Protein AF-A0A264W0Q9-F1 (afdb_monomer)

Solvent-accessible surface area (backbone atoms only — not comparable to full-atom values): 4797 Å² total; per-residue (Å²): 132,52,71,47,73,51,66,54,96,48,50,85,50,48,65,60,51,64,68,64,36,78,77,50,40,83,42,93,71,82,88,61,67,59,33,25,36,33,53,63,49,72,72,81,34,74,90,50,58,67,68,60,35,44,73,72,69,50,37,74,32,47,36,38,37,37,55,36,74,68,60,70,63,61,57,48,64,49,72,106

Mean predicted aligned error: 7.18 Å

pLDDT: mean 78.07, std 11.5, range [48.22, 89.62]

Secondary structure (DSSP, 8-state):
--EEEEE-S-GGGHHHHHHH-SSSEE-S--SSSS-EEE-HHHHS-TTS-HHHHHHTT--TTEEEEE--SS-HHHHHHHT-

InterPro domains:
  IPR000277 Cys/Met metabolism, pyridoxal phosphate-dependent enzyme [PF01053] (1-79)
  IPR000277 Cys/Met metabolism, pyridoxal phosphate-dependent enzyme [PTHR11808] (1-79)
  IPR015422 Pyridoxal phosphate-dependent transferase, small domain [G3DSA:3.90.1150.10] (1-80)
  IPR015424 Pyridoxal phosphate-dependent transferase [SSF53383] (2-79)

Sequence (80 aa):
GGMLSFRLQKEEWVNPFLKALKTICFAESLGGVESFITYPATQTHMDIPEEIRIANGVCNRLLRFSVGIEHAEDLKEDLR

Organism: NCBI:txid2020506

Foldseek 3Di:
DQKDKDFDPDLVVPVVLQVLADQEDDDPDADDLGKYKYQCLPPPDPVPPQVVCVVVVSHSGMMMIRDHNDDPVSVVVRND

Nearest PDB structures (foldseek):
  7md9-assembly1_H  TM=9.164E-01  e=2.558E-08  Staphylococcus aureus
  7mcb-assembly1_H  TM=9.155E-01  e=3.876E-08  Staphylococcus aureus
  7md1-assembly1_H  TM=9.171E-01  e=5.481E-08  Staphylococcus aureus
  6kgz-assembly1_A  TM=9.272E-01  e=7.230E-08  Staphylococcus aureus subsp. aureus Mu50
  3aem-assembly1_B  TM=8.808E-01  e=1.258E-07  Entamoeba histolytica

Structure (mmCIF, N/CA/C/O backbone):
data_AF-A0A264W0Q9-F1
#
_entry.id   AF-A0A264W0Q9-F1
#
loop_
_atom_site.group_PDB
_atom_site.id
_atom_site.type_symbol
_atom_site.label_atom_id
_atom_site.label_alt_id
_atom_site.label_comp_id
_atom_site.label_asym_id
_atom_site.label_entity_id
_atom_site.label_seq_id
_atom_site.pdbx_PDB_ins_code
_atom_site.Cartn_x
_atom_site.Cartn_y
_atom_site.Cartn_z
_atom_site.occupancy
_atom_site.B_iso_or_equiv
_atom_site.auth_seq_id
_atom_site.auth_comp_id
_atom_site.auth_asym_id
_atom_site.auth_atom_id
_atom_site.pdbx_PDB_model_num
ATOM 1 N N . GLY A 1 1 ? 4.966 -11.415 10.493 1.00 62.34 1 GLY A N 1
ATOM 2 C CA . GLY A 1 1 ? 5.243 -10.198 9.708 1.00 62.34 1 GLY A CA 1
ATOM 3 C C . GLY A 1 1 ? 3.973 -9.796 8.993 1.00 62.34 1 GLY A C 1
ATOM 4 O O . GLY A 1 1 ? 3.293 -10.690 8.513 1.00 62.34 1 GLY A O 1
ATOM 5 N N . GLY A 1 2 ? 3.643 -8.505 8.960 1.00 76.88 2 GLY A N 1
ATOM 6 C CA . GLY A 1 2 ? 2.417 -7.970 8.344 1.00 76.88 2 GLY A CA 1
ATOM 7 C C . GLY A 1 2 ? 2.554 -7.621 6.859 1.00 76.88 2 GLY A C 1
ATOM 8 O O . GLY A 1 2 ? 1.757 -6.861 6.336 1.00 76.88 2 GLY A O 1
ATOM 9 N N . MET A 1 3 ? 3.581 -8.128 6.176 1.00 83.44 3 MET A N 1
ATOM 10 C CA . MET A 1 3 ? 3.873 -7.772 4.786 1.00 83.44 3 MET A CA 1
ATOM 11 C C . MET A 1 3 ? 3.218 -8.758 3.824 1.00 83.44 3 MET A C 1
ATOM 13 O O . MET A 1 3 ? 3.560 -9.941 3.816 1.00 83.44 3 MET A O 1
ATOM 17 N N . LEU A 1 4 ? 2.326 -8.255 2.976 1.00 87.06 4 LEU A N 1
ATOM 18 C CA . LEU A 1 4 ? 1.681 -8.997 1.900 1.00 87.06 4 LEU A CA 1
ATOM 19 C C . LEU A 1 4 ? 1.949 -8.316 0.558 1.00 87.06 4 LEU A C 1
ATOM 21 O O . LEU A 1 4 ? 2.211 -7.120 0.462 1.00 87.06 4 LEU A O 1
ATOM 25 N N . SER A 1 5 ? 1.919 -9.089 -0.517 1.00 86.69 5 SER A N 1
ATOM 26 C CA . SER A 1 5 ? 1.990 -8.556 -1.875 1.00 86.69 5 SER A CA 1
ATOM 27 C C . SER A 1 5 ? 0.905 -9.205 -2.705 1.00 86.69 5 SER A C 1
ATOM 29 O O . SER A 1 5 ? 0.742 -10.423 -2.664 1.00 86.69 5 SER A O 1
ATOM 31 N N . PHE A 1 6 ? 0.173 -8.400 -3.462 1.00 87.88 6 PHE A N 1
ATOM 32 C CA . PHE A 1 6 ? -0.888 -8.882 -4.332 1.00 87.88 6 PHE A CA 1
ATOM 33 C C . PHE A 1 6 ? -0.845 -8.161 -5.669 1.00 87.88 6 PHE A C 1
ATOM 35 O O . PHE A 1 6 ? -0.161 -7.151 -5.845 1.00 87.88 6 PHE A O 1
ATOM 42 N N . ARG A 1 7 ? -1.544 -8.732 -6.648 1.00 88.56 7 ARG A N 1
ATOM 43 C CA . ARG A 1 7 ? -1.634 -8.168 -7.989 1.00 88.56 7 ARG A CA 1
ATOM 44 C C . ARG A 1 7 ? -3.080 -7.863 -8.316 1.00 88.56 7 ARG A C 1
ATOM 46 O O . ARG A 1 7 ? -3.933 -8.733 -8.155 1.00 88.56 7 ARG A O 1
ATOM 53 N N . LEU A 1 8 ? -3.341 -6.659 -8.814 1.00 87.38 8 LEU A N 1
ATOM 54 C CA . LEU A 1 8 ? -4.635 -6.359 -9.421 1.00 87.38 8 LEU A CA 1
ATOM 55 C C . LEU A 1 8 ? -4.758 -7.073 -10.768 1.00 87.38 8 LEU A C 1
ATOM 57 O O . LEU A 1 8 ? -3.761 -7.367 -11.433 1.00 87.38 8 LEU A O 1
ATOM 61 N N . GLN A 1 9 ? -5.990 -7.351 -11.191 1.00 87.00 9 GLN A N 1
ATOM 62 C CA . GLN A 1 9 ? -6.224 -7.990 -12.487 1.00 87.00 9 GLN A CA 1
ATOM 63 C C . GLN A 1 9 ? -5.811 -7.071 -13.642 1.00 87.00 9 GLN A C 1
ATOM 65 O O . GLN A 1 9 ? -5.189 -7.528 -14.606 1.00 87.00 9 GLN A O 1
ATOM 70 N N . LYS A 1 10 ? -6.088 -5.770 -13.507 1.00 85.69 10 LYS A N 1
ATOM 71 C CA . LYS A 1 10 ? -5.800 -4.750 -14.514 1.00 85.69 10 LYS A CA 1
ATOM 72 C C . LYS A 1 10 ? -4.962 -3.612 -13.939 1.00 85.69 10 LYS A C 1
ATOM 74 O O . LYS A 1 10 ? -5.169 -3.199 -12.804 1.00 85.69 10 LYS A O 1
ATOM 79 N N . GLU A 1 11 ? -4.034 -3.101 -14.742 1.00 83.25 11 GLU A N 1
ATOM 80 C CA . GLU A 1 11 ? -3.170 -1.966 -14.383 1.00 83.25 11 GLU A CA 1
ATOM 81 C C . GLU A 1 11 ? -3.961 -0.664 -14.217 1.00 83.25 11 GLU A C 1
ATOM 83 O O . GLU A 1 11 ? -3.743 0.076 -13.262 1.00 83.25 11 GLU A O 1
ATOM 88 N N . GLU A 1 12 ? -4.953 -0.432 -15.081 1.00 84.50 12 GLU A N 1
ATOM 89 C CA . GLU A 1 12 ? -5.848 0.733 -15.015 1.00 84.50 12 GLU A CA 1
ATOM 90 C C . GLU A 1 12 ? -6.574 0.872 -13.667 1.00 84.50 12 GLU A C 1
ATOM 92 O O . GLU A 1 12 ? -6.995 1.968 -13.305 1.00 84.50 12 GLU A O 1
ATOM 97 N N . TRP A 1 13 ? -6.698 -0.217 -12.901 1.00 88.88 13 TRP A N 1
ATOM 98 C CA . TRP A 1 13 ? 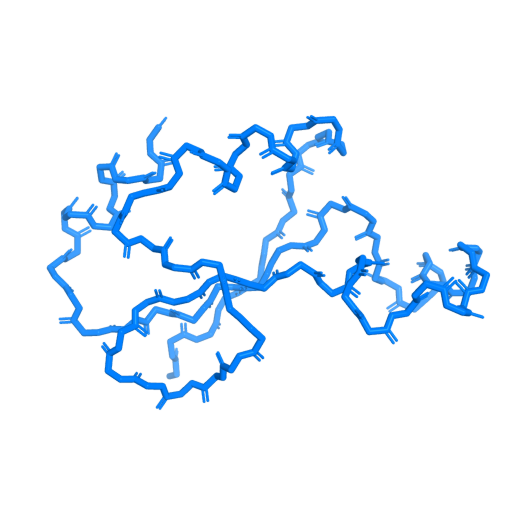-7.341 -0.210 -11.589 1.00 88.88 13 TRP A CA 1
ATOM 99 C C . TRP A 1 13 ? -6.422 0.248 -10.463 1.00 88.88 13 TRP A C 1
ATOM 101 O O . TRP A 1 13 ? -6.924 0.608 -9.407 1.00 88.88 13 TRP A O 1
ATOM 111 N N . VAL A 1 14 ? -5.102 0.287 -10.664 1.00 86.12 14 VAL A N 1
ATOM 112 C CA . VAL A 1 14 ? -4.153 0.629 -9.594 1.00 86.12 14 VAL A CA 1
ATOM 113 C C . VAL A 1 14 ? -4.366 2.054 -9.096 1.00 86.12 14 VAL A C 1
ATOM 115 O O . VAL A 1 14 ? -4.546 2.269 -7.903 1.00 86.12 14 VAL A O 1
ATOM 118 N N . ASN A 1 15 ? -4.396 3.032 -10.000 1.00 84.44 15 ASN A N 1
ATOM 119 C CA . ASN A 1 15 ? -4.575 4.436 -9.633 1.00 84.44 15 ASN A CA 1
ATOM 120 C C . ASN A 1 15 ? -5.923 4.717 -8.926 1.00 84.44 15 ASN A C 1
ATOM 122 O O . ASN A 1 15 ? -5.904 5.332 -7.861 1.00 84.44 15 ASN A O 1
ATOM 126 N N . PRO A 1 16 ? -7.092 4.281 -9.446 1.00 88.88 16 PRO A N 1
ATOM 127 C CA . PRO A 1 16 ? -8.355 4.479 -8.739 1.00 88.88 16 PRO A CA 1
ATOM 128 C C . PRO A 1 16 ? -8.435 3.680 -7.433 1.00 88.88 16 PRO A C 1
ATOM 130 O O . PRO A 1 16 ? -8.994 4.198 -6.474 1.00 88.88 16 PRO A O 1
ATOM 133 N N . PHE A 1 17 ? -7.841 2.482 -7.359 1.00 88.12 17 PHE A N 1
ATOM 134 C CA . PHE A 1 17 ? -7.767 1.702 -6.120 1.00 88.12 17 PHE A CA 1
ATOM 135 C C . PHE A 1 17 ? -6.996 2.455 -5.034 1.00 88.12 17 PHE A C 1
ATOM 137 O O . PHE A 1 17 ? -7.532 2.686 -3.959 1.00 88.12 17 PHE A O 1
ATOM 144 N N . LEU A 1 18 ? -5.783 2.930 -5.338 1.00 86.00 18 LEU A N 1
ATOM 145 C CA . LEU A 1 18 ? -4.965 3.689 -4.387 1.00 86.00 18 LEU A CA 1
ATOM 146 C C . LEU A 1 18 ? -5.641 4.987 -3.927 1.00 86.00 18 LEU A C 1
ATOM 148 O O . LEU A 1 18 ? -5.467 5.392 -2.785 1.00 86.00 18 LEU A O 1
ATOM 152 N N . LYS A 1 19 ? -6.418 5.634 -4.803 1.00 85.69 19 LYS A N 1
ATOM 153 C CA . LYS A 1 19 ? -7.191 6.841 -4.470 1.00 85.69 19 LYS A CA 1
ATOM 154 C C . LYS A 1 19 ? -8.451 6.568 -3.647 1.00 85.69 19 LYS A C 1
ATOM 156 O O . LYS A 1 19 ? -8.983 7.507 -3.063 1.00 85.69 19 LYS A O 1
ATOM 161 N N . ALA A 1 20 ? -8.966 5.340 -3.666 1.00 89.25 20 ALA A N 1
ATOM 162 C CA . ALA A 1 20 ? -10.157 4.961 -2.915 1.00 89.25 20 ALA A CA 1
ATOM 163 C C . ALA A 1 20 ? -9.848 4.667 -1.439 1.00 89.25 20 ALA A C 1
ATOM 165 O O . ALA A 1 20 ? -10.743 4.813 -0.609 1.00 89.25 20 ALA A O 1
ATOM 166 N N . LEU A 1 21 ? -8.596 4.306 -1.133 1.00 88.12 21 LEU A N 1
ATOM 167 C CA . LEU A 1 21 ? -8.120 4.044 0.223 1.00 88.12 21 LEU A CA 1
ATOM 168 C C . LEU A 1 21 ? -8.186 5.311 1.083 1.00 88.12 21 LEU A C 1
ATOM 170 O O . LEU A 1 21 ? -7.795 6.400 0.651 1.00 88.12 21 LEU A O 1
ATOM 174 N N . LYS A 1 22 ? -8.675 5.158 2.311 1.00 83.75 22 LYS A N 1
ATOM 175 C CA . LYS A 1 22 ? -8.804 6.235 3.301 1.00 83.75 22 LYS A CA 1
ATOM 176 C C . LYS A 1 22 ? -8.008 5.946 4.559 1.00 83.75 22 LYS A C 1
ATOM 178 O O . LYS A 1 22 ? -7.384 6.854 5.101 1.00 83.75 22 LYS A O 1
ATOM 183 N N . THR A 1 23 ? -8.060 4.704 5.021 1.00 83.62 23 THR A N 1
ATOM 184 C CA . THR A 1 23 ? -7.364 4.241 6.223 1.00 83.62 23 THR A CA 1
ATOM 185 C C . THR A 1 23 ? -5.945 3.813 5.867 1.00 83.62 23 THR A C 1
ATOM 187 O O . THR A 1 23 ? -4.994 4.166 6.559 1.00 83.62 23 THR A O 1
ATOM 190 N N . ILE A 1 24 ? -5.785 3.100 4.750 1.00 86.81 24 ILE A N 1
ATOM 191 C CA . ILE A 1 24 ? -4.486 2.632 4.270 1.00 86.81 24 ILE A CA 1
ATOM 192 C C . ILE A 1 24 ? -3.776 3.769 3.538 1.00 86.81 24 ILE A C 1
ATOM 194 O O . ILE A 1 24 ? -4.205 4.227 2.478 1.00 86.81 24 ILE A O 1
ATOM 198 N N . CYS A 1 25 ? -2.637 4.197 4.073 1.00 83.19 25 CYS A N 1
ATOM 199 C CA . CYS A 1 25 ? -1.872 5.288 3.486 1.00 83.19 25 CYS A CA 1
ATOM 200 C C . CYS A 1 25 ? -0.981 4.805 2.332 1.00 83.19 25 CYS A C 1
ATOM 202 O O . CYS A 1 25 ? -0.267 3.805 2.431 1.00 83.19 25 CYS A O 1
ATOM 204 N N . PHE A 1 26 ? -0.963 5.552 1.228 1.00 82.31 26 PHE A N 1
ATOM 205 C CA . PHE A 1 26 ? 0.017 5.347 0.164 1.00 82.31 26 PHE A CA 1
ATOM 206 C C . PHE A 1 26 ? 1.336 6.038 0.534 1.00 82.31 26 PHE A C 1
ATOM 208 O O . PHE A 1 26 ? 1.436 7.263 0.469 1.00 82.31 26 PHE A O 1
ATOM 215 N N . ALA A 1 27 ? 2.346 5.265 0.937 1.00 77.00 27 ALA A N 1
ATOM 216 C CA . ALA A 1 27 ? 3.645 5.785 1.369 1.00 77.00 27 ALA A CA 1
ATOM 217 C C . ALA A 1 27 ? 4.771 4.796 1.046 1.00 77.00 27 ALA A C 1
ATOM 219 O O . ALA A 1 27 ? 4.556 3.593 1.095 1.00 77.00 27 ALA A O 1
ATOM 220 N N . GLU A 1 28 ? 5.979 5.294 0.761 1.00 65.56 28 GLU A N 1
ATOM 221 C CA . GLU A 1 28 ? 7.163 4.464 0.453 1.00 65.56 28 GLU A CA 1
ATOM 222 C C . GLU A 1 28 ? 7.757 3.739 1.674 1.00 65.56 28 GLU A C 1
ATOM 224 O O . GLU A 1 28 ? 8.555 2.813 1.520 1.00 65.56 28 GLU A O 1
ATOM 229 N N . SER A 1 29 ? 7.392 4.162 2.888 1.00 65.44 29 SER A N 1
ATOM 230 C CA . SER A 1 29 ? 7.978 3.675 4.139 1.00 65.44 29 SER A CA 1
ATOM 231 C C . SER A 1 29 ? 7.311 2.386 4.631 1.00 65.44 29 SER A C 1
ATOM 233 O O . SER A 1 29 ? 6.107 2.192 4.481 1.00 65.44 29 SER A O 1
ATOM 235 N N . LEU A 1 30 ? 8.102 1.500 5.241 1.00 63.78 30 LEU A N 1
ATOM 236 C CA . LEU A 1 30 ? 7.673 0.187 5.729 1.00 63.78 30 LEU A CA 1
ATOM 237 C C . LEU A 1 30 ? 7.958 0.062 7.232 1.00 63.78 30 LEU A C 1
ATOM 239 O O . LEU A 1 30 ? 9.027 0.461 7.690 1.00 63.78 30 LEU A O 1
ATOM 243 N N . GLY A 1 31 ? 7.042 -0.564 7.982 1.00 59.44 31 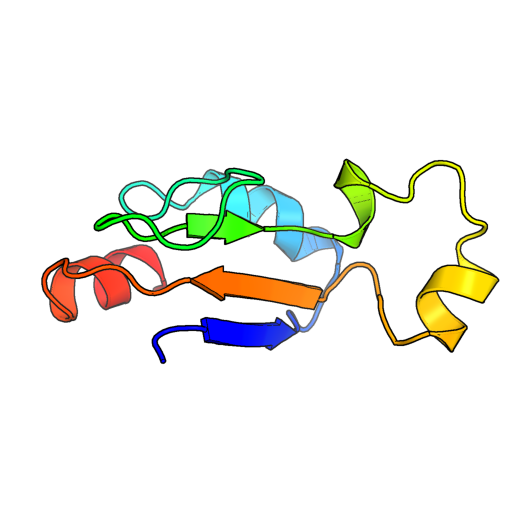GLY A N 1
ATOM 244 C CA . GLY A 1 31 ? 7.288 -0.999 9.367 1.00 59.44 31 GLY A CA 1
ATOM 245 C C . GLY A 1 31 ? 6.815 -0.061 10.483 1.00 59.44 31 GLY A C 1
ATOM 246 O O . GLY A 1 31 ? 7.279 -0.197 11.613 1.00 59.44 31 GLY A O 1
ATOM 247 N N . GLY A 1 32 ? 5.910 0.874 10.186 1.00 67.38 32 GLY A N 1
ATOM 248 C CA . GLY A 1 32 ? 5.197 1.645 11.206 1.00 67.38 32 GLY A CA 1
ATOM 249 C C . GLY A 1 32 ? 4.082 0.846 11.891 1.00 67.38 32 GLY A C 1
ATOM 250 O O . GLY A 1 32 ? 3.785 -0.287 11.520 1.00 67.38 32 GLY A O 1
ATOM 251 N N . VAL A 1 33 ? 3.452 1.461 12.895 1.00 76.56 33 VAL A N 1
ATOM 252 C CA . VAL A 1 33 ? 2.207 0.949 13.505 1.00 76.56 33 VAL A CA 1
ATOM 253 C C . VAL A 1 33 ? 1.003 1.078 12.564 1.00 76.56 33 VAL A C 1
ATOM 255 O O . VAL A 1 33 ? 0.009 0.387 12.744 1.00 76.56 33 VAL A O 1
ATOM 258 N N . GLU A 1 34 ? 1.104 1.937 11.558 1.00 81.62 34 GLU A N 1
ATOM 259 C CA . GLU A 1 34 ? 0.058 2.220 10.579 1.00 81.62 34 GLU A CA 1
ATOM 260 C C . GLU A 1 34 ? 0.173 1.307 9.348 1.00 81.62 34 GLU A C 1
ATOM 262 O O . GLU A 1 34 ? 1.249 0.797 9.006 1.00 81.62 34 GLU A O 1
ATOM 267 N N . SER A 1 35 ? -0.957 1.105 8.679 1.00 85.62 35 SER A N 1
ATOM 268 C CA . SER A 1 35 ? -1.093 0.333 7.457 1.00 85.62 35 SER A CA 1
ATOM 269 C C . SER A 1 35 ? -0.718 1.168 6.238 1.00 85.62 35 SER A C 1
ATOM 271 O O . SER A 1 35 ? -1.296 2.225 5.978 1.00 85.62 35 SER A O 1
ATOM 273 N N . PHE A 1 36 ? 0.211 0.653 5.431 1.00 87.50 36 PHE A N 1
ATOM 274 C CA . PHE A 1 36 ? 0.690 1.340 4.233 1.00 87.50 36 PHE A CA 1
ATOM 275 C C . PHE A 1 36 ? 0.693 0.445 3.011 1.00 87.50 36 PHE A C 1
ATOM 277 O O . PHE A 1 36 ? 1.023 -0.741 3.087 1.00 87.50 36 PHE A O 1
ATOM 284 N N . ILE A 1 37 ? 0.406 1.035 1.856 1.00 87.94 37 ILE A N 1
ATOM 285 C CA . ILE A 1 37 ? 0.540 0.373 0.566 1.00 87.94 37 ILE A CA 1
ATOM 286 C C . ILE A 1 37 ? 1.572 1.092 -0.305 1.00 87.94 37 ILE A C 1
ATOM 288 O O . ILE A 1 37 ? 1.618 2.317 -0.378 1.00 87.94 37 ILE A O 1
ATOM 292 N N . THR A 1 38 ? 2.400 0.307 -0.985 1.00 83.50 38 THR A N 1
ATOM 293 C CA . THR A 1 38 ? 3.430 0.782 -1.912 1.00 83.50 38 THR A CA 1
ATOM 294 C C . THR A 1 38 ? 3.143 0.281 -3.317 1.00 83.50 38 THR A C 1
ATOM 296 O O . THR A 1 38 ? 2.648 -0.838 -3.511 1.00 83.50 38 THR A O 1
ATOM 299 N N . TYR A 1 39 ? 3.499 1.104 -4.304 1.00 81.12 39 TYR A N 1
ATOM 300 C CA . TYR A 1 39 ? 3.412 0.765 -5.719 1.00 81.12 39 TYR A CA 1
ATOM 301 C C . TYR A 1 39 ? 4.810 0.857 -6.353 1.00 81.12 39 TYR A C 1
ATOM 303 O O . TYR A 1 39 ? 5.202 1.903 -6.876 1.00 81.12 39 TYR A O 1
ATOM 311 N N . PRO A 1 40 ? 5.590 -0.244 -6.314 1.00 67.94 40 PRO A N 1
ATOM 312 C CA . PRO A 1 40 ? 7.007 -0.237 -6.698 1.00 67.94 40 PRO A CA 1
ATOM 313 C C .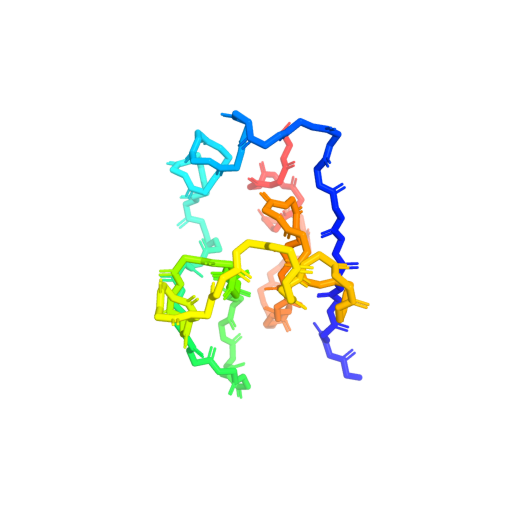 PRO A 1 40 ? 7.253 0.142 -8.164 1.00 67.94 40 PRO A C 1
ATOM 315 O O . PRO A 1 40 ? 8.345 0.565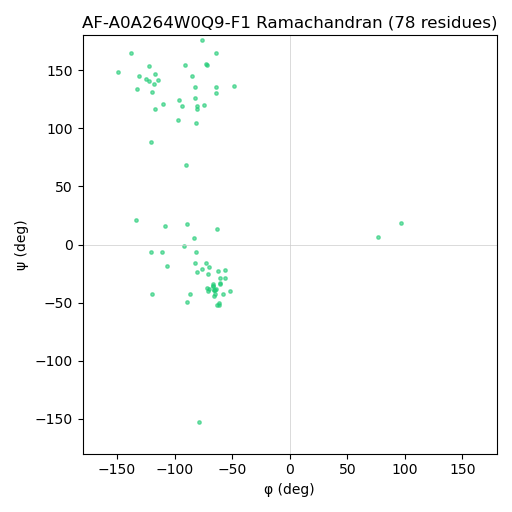 -8.529 1.00 67.94 40 PRO A O 1
ATOM 318 N N . ALA A 1 41 ? 6.241 -0.036 -9.013 1.00 63.25 41 ALA A N 1
ATOM 319 C CA . ALA A 1 41 ? 6.322 0.190 -10.448 1.00 63.25 41 ALA A CA 1
ATOM 320 C C . ALA A 1 41 ? 6.523 1.663 -10.832 1.00 63.25 41 ALA A C 1
ATOM 322 O O . ALA A 1 41 ? 7.225 1.932 -11.802 1.00 63.25 41 ALA A O 1
ATOM 323 N N . THR A 1 42 ? 5.928 2.605 -10.095 1.00 59.12 42 THR A N 1
ATOM 324 C CA . THR A 1 42 ? 5.981 4.039 -10.438 1.00 59.12 42 THR A CA 1
ATOM 325 C C . THR A 1 42 ? 6.888 4.859 -9.538 1.00 59.12 42 THR A C 1
ATOM 327 O O . THR A 1 42 ? 7.245 5.966 -9.915 1.00 59.12 42 THR A O 1
ATOM 330 N N . GLN A 1 43 ? 7.244 4.355 -8.355 1.00 53.56 43 GLN A N 1
ATOM 331 C CA . GLN A 1 43 ? 7.965 5.144 -7.354 1.00 53.56 43 GLN A CA 1
ATOM 332 C C . GLN A 1 43 ? 9.489 5.070 -7.506 1.00 53.56 43 GLN A C 1
ATOM 334 O O . GLN A 1 43 ? 10.145 6.100 -7.592 1.00 53.56 43 GLN A O 1
ATOM 339 N N . THR A 1 44 ? 10.068 3.875 -7.629 1.00 48.22 44 THR A N 1
ATOM 340 C CA . THR A 1 44 ? 11.536 3.707 -7.542 1.00 48.22 44 THR A CA 1
ATOM 341 C C . THR A 1 44 ? 12.206 3.325 -8.865 1.00 48.22 44 THR A C 1
ATOM 343 O O . THR A 1 44 ? 13.430 3.260 -8.941 1.00 48.22 44 THR A O 1
ATOM 346 N N . HIS A 1 45 ? 11.427 3.045 -9.916 1.00 53.91 45 HIS A N 1
ATOM 347 C CA . HIS A 1 45 ? 11.926 2.400 -11.135 1.00 53.91 45 HIS A CA 1
ATOM 348 C C . HIS A 1 45 ? 11.465 3.058 -12.444 1.00 53.91 45 HIS A C 1
ATOM 350 O O . HIS A 1 45 ? 11.521 2.402 -13.480 1.00 53.91 45 HIS A O 1
ATOM 356 N N . MET A 1 46 ? 11.040 4.330 -12.439 1.00 50.25 46 MET A N 1
ATOM 357 C CA . MET A 1 46 ? 10.725 5.039 -13.696 1.00 50.25 46 MET A CA 1
ATOM 358 C C . MET A 1 46 ? 11.906 5.062 -14.681 1.00 50.25 46 MET A C 1
ATOM 360 O O . MET A 1 46 ? 11.682 5.034 -15.886 1.00 50.25 46 MET A O 1
ATOM 364 N N . ASP A 1 47 ? 13.142 5.021 -14.177 1.00 52.00 47 ASP A N 1
ATOM 365 C CA . ASP A 1 47 ? 14.357 4.970 -15.001 1.00 52.00 47 ASP A CA 1
ATOM 366 C C . ASP A 1 47 ? 14.705 3.559 -15.513 1.00 52.00 47 ASP A C 1
ATOM 368 O O . ASP A 1 47 ? 15.630 3.397 -16.310 1.00 52.00 47 ASP A O 1
ATOM 372 N N . ILE A 1 48 ? 13.989 2.515 -15.072 1.00 59.41 48 ILE A N 1
ATOM 373 C CA . ILE A 1 48 ? 14.212 1.140 -15.527 1.00 59.41 48 ILE A CA 1
ATOM 374 C C . ILE A 1 48 ? 13.229 0.821 -16.662 1.00 59.41 48 ILE A C 1
ATOM 376 O O . ILE A 1 48 ? 12.016 0.892 -16.443 1.00 59.41 48 ILE A O 1
ATOM 380 N N . PRO A 1 49 ? 13.722 0.394 -17.841 1.00 66.50 49 PRO A N 1
ATOM 381 C CA . PRO A 1 49 ? 12.885 -0.046 -18.950 1.00 66.50 49 PRO A CA 1
ATOM 382 C C . PRO A 1 49 ? 11.809 -1.038 -18.504 1.00 66.50 49 PRO A C 1
ATOM 384 O O . PRO A 1 49 ? 12.081 -1.974 -17.745 1.00 66.50 49 PRO A O 1
ATOM 387 N N . GLU A 1 50 ? 10.588 -0.850 -19.003 1.00 66.19 50 GLU A N 1
ATOM 388 C CA . GLU A 1 50 ? 9.423 -1.670 -18.659 1.00 66.19 50 GLU A CA 1
ATOM 389 C C . GLU A 1 50 ? 9.695 -3.176 -18.825 1.00 66.19 50 GLU A C 1
ATOM 391 O O . GLU A 1 50 ? 9.354 -3.964 -17.942 1.00 66.19 50 GLU A O 1
ATOM 396 N N . GLU A 1 51 ? 10.409 -3.571 -19.883 1.00 66.31 51 GLU A N 1
ATOM 397 C CA . GLU A 1 51 ? 10.824 -4.960 -20.120 1.00 66.31 51 GLU A CA 1
ATOM 398 C C . GLU A 1 51 ? 11.658 -5.543 -18.972 1.00 66.31 51 GLU A C 1
ATOM 400 O O . GLU A 1 51 ? 11.418 -6.671 -18.541 1.00 66.31 51 GLU A O 1
ATOM 405 N N . ILE A 1 52 ? 12.601 -4.772 -18.425 1.00 68.50 52 ILE A N 1
ATOM 406 C CA . ILE A 1 52 ? 13.463 -5.216 -17.321 1.00 68.50 52 ILE A CA 1
ATOM 407 C C . ILE A 1 52 ? 12.644 -5.329 -16.031 1.00 68.50 52 ILE A C 1
ATOM 409 O O . ILE A 1 52 ? 12.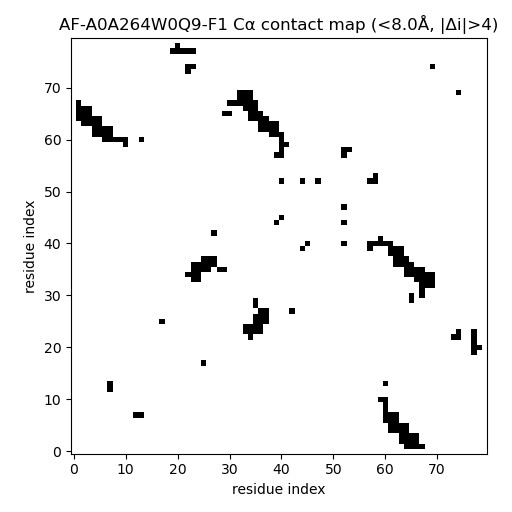821 -6.274 -15.258 1.00 68.50 52 ILE A O 1
ATOM 413 N N . ARG A 1 53 ? 11.699 -4.412 -15.800 1.00 68.50 53 ARG A N 1
ATOM 414 C CA . ARG A 1 53 ? 10.806 -4.459 -14.631 1.00 68.50 53 ARG A CA 1
ATOM 415 C C . ARG A 1 53 ? 9.879 -5.674 -14.669 1.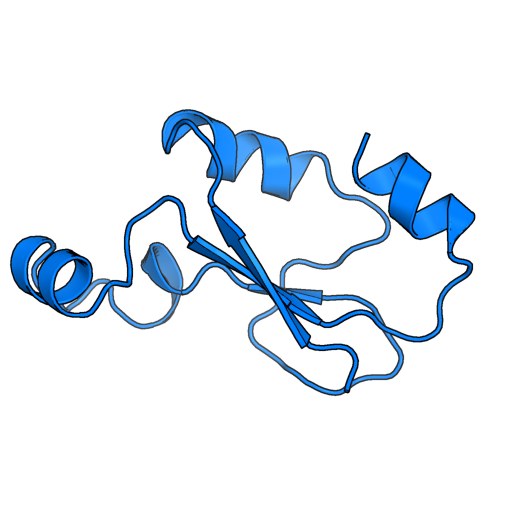00 68.50 53 ARG A C 1
ATOM 417 O O . ARG A 1 53 ? 9.741 -6.373 -13.663 1.00 68.50 53 ARG A O 1
ATOM 424 N N . ILE A 1 54 ? 9.293 -5.958 -15.833 1.00 67.00 54 ILE A N 1
ATOM 425 C CA . ILE A 1 54 ? 8.442 -7.133 -16.049 1.00 67.00 54 ILE A CA 1
ATOM 426 C C . ILE A 1 54 ? 9.259 -8.422 -15.899 1.00 67.00 54 ILE A C 1
ATOM 428 O O . ILE A 1 54 ? 8.801 -9.339 -15.214 1.00 67.00 54 ILE A O 1
ATOM 432 N N . ALA A 1 55 ? 10.479 -8.475 -16.449 1.00 66.75 55 ALA A N 1
ATOM 433 C CA . ALA A 1 55 ? 11.378 -9.625 -16.323 1.00 66.75 55 ALA A CA 1
ATOM 434 C C . ALA A 1 55 ? 11.755 -9.933 -14.863 1.00 66.75 55 ALA A C 1
ATOM 436 O O . ALA A 1 55 ? 11.858 -11.096 -14.482 1.00 66.75 55 ALA A O 1
ATOM 437 N N . ASN A 1 56 ? 11.878 -8.904 -14.018 1.00 66.88 56 ASN A N 1
ATOM 438 C CA . ASN A 1 56 ? 12.114 -9.047 -12.576 1.00 66.88 56 ASN A CA 1
ATOM 439 C C . ASN A 1 56 ? 10.827 -9.297 -11.760 1.00 66.88 56 ASN A C 1
ATOM 441 O O . ASN A 1 56 ? 10.854 -9.317 -10.530 1.00 66.88 56 ASN A O 1
ATOM 445 N N . GLY A 1 57 ? 9.674 -9.472 -12.417 1.00 66.00 57 GLY A N 1
ATOM 446 C CA . GLY A 1 57 ? 8.391 -9.738 -11.760 1.00 66.00 57 GLY A CA 1
ATOM 447 C C . GLY A 1 57 ? 7.729 -8.512 -11.116 1.00 66.00 57 GLY A C 1
ATOM 448 O O . GLY A 1 57 ? 6.680 -8.655 -10.475 1.00 66.00 57 GLY A O 1
ATOM 449 N N . VAL A 1 58 ? 8.293 -7.315 -11.322 1.00 67.19 58 VAL A N 1
ATOM 450 C CA . VAL A 1 58 ? 7.7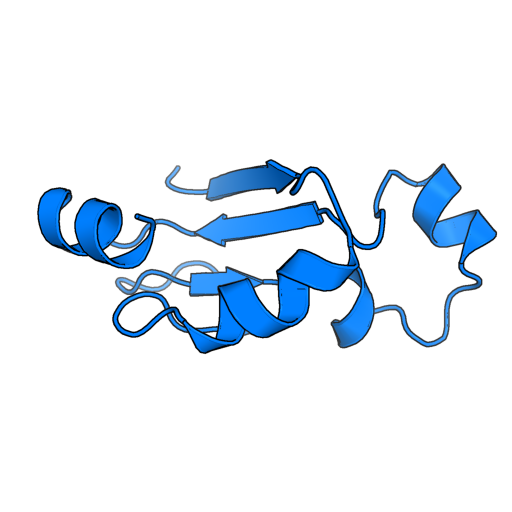72 -6.014 -10.871 1.00 67.19 58 VAL A CA 1
ATOM 451 C C . VAL A 1 58 ? 6.867 -5.435 -11.960 1.00 67.19 58 VAL A C 1
ATOM 453 O O . VAL A 1 58 ? 7.167 -4.449 -12.635 1.00 67.19 58 VAL A O 1
ATOM 456 N N . CYS A 1 59 ? 5.729 -6.095 -12.160 1.00 72.19 59 CYS A N 1
ATOM 457 C CA . CYS A 1 59 ? 4.706 -5.631 -13.093 1.00 72.19 59 CYS A CA 1
ATOM 458 C C . CYS A 1 59 ? 3.953 -4.406 -12.542 1.00 72.19 59 CYS A C 1
ATOM 460 O O . CYS A 1 59 ? 3.795 -4.281 -11.325 1.00 72.19 59 CYS A O 1
ATOM 462 N N . ASN A 1 60 ? 3.377 -3.586 -13.428 1.00 75.81 60 ASN A N 1
ATOM 463 C CA . ASN A 1 60 ? 2.519 -2.425 -13.112 1.00 75.81 60 ASN A CA 1
ATOM 464 C C . ASN A 1 60 ? 1.205 -2.773 -12.373 1.00 75.81 60 ASN A C 1
ATOM 466 O O . ASN A 1 60 ? 0.272 -1.987 -12.303 1.00 75.81 60 ASN A O 1
ATOM 470 N N . ARG A 1 61 ? 1.077 -3.990 -11.850 1.00 83.69 61 ARG A N 1
ATOM 471 C CA . ARG A 1 61 ? -0.092 -4.458 -11.096 1.00 83.69 61 ARG A CA 1
ATOM 472 C C . ARG A 1 61 ? 0.269 -4.893 -9.685 1.00 83.69 61 ARG A C 1
ATOM 474 O O . ARG A 1 61 ? -0.630 -5.247 -8.932 1.00 83.69 61 ARG A O 1
ATOM 481 N N . LEU A 1 62 ? 1.562 -4.932 -9.353 1.00 85.19 62 LEU A N 1
ATOM 482 C CA . LEU A 1 62 ? 2.056 -5.401 -8.067 1.00 85.19 62 LEU A CA 1
ATOM 483 C C . LEU A 1 62 ? 1.915 -4.300 -7.020 1.00 85.19 62 LEU A C 1
ATOM 485 O O . LEU A 1 62 ? 2.548 -3.253 -7.131 1.00 85.19 62 LEU A O 1
ATOM 489 N N . LEU A 1 63 ? 1.140 -4.587 -5.983 1.00 87.12 63 LEU A N 1
ATOM 490 C CA . LEU A 1 63 ? 1.000 -3.754 -4.802 1.00 87.12 63 LEU A CA 1
ATOM 491 C C . LEU A 1 63 ? 1.566 -4.488 -3.594 1.00 87.12 63 LEU A C 1
ATOM 493 O O . LEU A 1 63 ? 1.432 -5.709 -3.456 1.00 87.12 63 LEU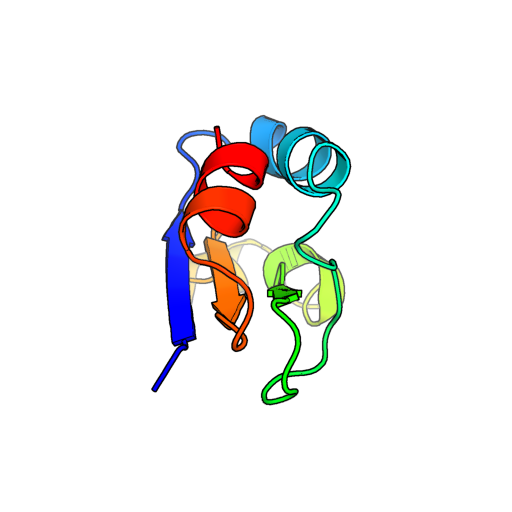 A O 1
ATOM 497 N N . ARG A 1 64 ? 2.229 -3.729 -2.729 1.00 87.94 64 ARG A N 1
ATOM 498 C CA . ARG A 1 64 ? 2.862 -4.224 -1.510 1.00 87.94 64 ARG A CA 1
ATOM 499 C C . ARG A 1 64 ? 2.186 -3.580 -0.322 1.00 87.94 64 ARG A C 1
ATOM 501 O O . ARG A 1 64 ? 2.251 -2.368 -0.171 1.00 87.94 64 ARG A O 1
ATOM 508 N N . PHE A 1 65 ? 1.545 -4.397 0.496 1.00 88.06 65 PHE A N 1
ATOM 509 C CA . PHE A 1 65 ? 0.764 -3.961 1.635 1.00 88.06 65 PHE A CA 1
ATOM 510 C C . PHE A 1 65 ? 1.470 -4.343 2.932 1.00 88.06 65 PHE A C 1
ATOM 512 O O . PHE A 1 65 ? 1.750 -5.516 3.177 1.00 88.06 65 PHE A O 1
ATOM 519 N N . SER A 1 66 ? 1.776 -3.338 3.739 1.00 87.94 66 SER A N 1
ATOM 520 C CA . SER A 1 66 ? 2.225 -3.473 5.115 1.00 87.94 66 SER A CA 1
ATOM 521 C C . SER A 1 66 ? 1.011 -3.280 6.009 1.00 87.94 66 SER A C 1
ATOM 523 O O . SER A 1 66 ? 0.528 -2.163 6.144 1.00 87.94 66 SER A O 1
ATOM 525 N N . VAL A 1 67 ? 0.522 -4.366 6.598 1.00 86.94 67 VAL A N 1
ATOM 526 C CA . VAL A 1 67 ? -0.561 -4.350 7.583 1.00 86.94 67 VAL A CA 1
ATOM 527 C C . VAL A 1 67 ? -0.003 -3.826 8.903 1.00 86.94 67 VAL A C 1
ATOM 529 O O . VAL A 1 67 ? 0.935 -4.416 9.452 1.00 86.94 67 VAL A O 1
ATOM 532 N N . GLY A 1 68 ? -0.572 -2.722 9.373 1.00 86.75 68 GLY A N 1
ATOM 533 C CA . GLY A 1 68 ? -0.329 -2.135 10.683 1.00 86.75 68 GLY A CA 1
ATOM 534 C C . GLY A 1 68 ? -1.087 -2.864 11.795 1.00 86.75 68 GLY A C 1
ATOM 535 O O . GLY A 1 68 ? -1.359 -4.065 11.712 1.00 86.75 68 GLY A O 1
ATOM 536 N N . ILE A 1 69 ? -1.396 -2.140 12.870 1.00 87.06 69 ILE A N 1
ATOM 537 C CA . ILE A 1 69 ? -2.106 -2.661 14.052 1.00 87.06 69 ILE A CA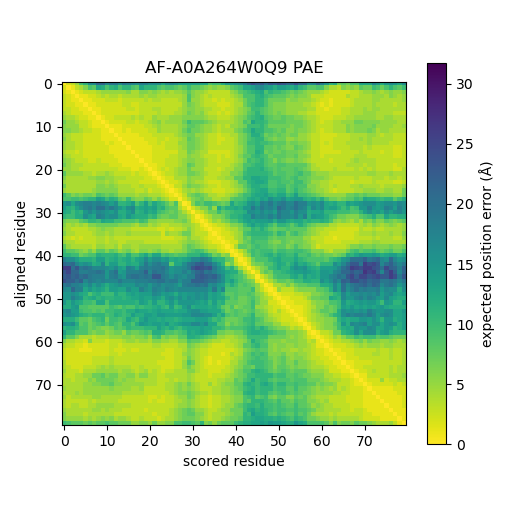 1
ATOM 538 C C . ILE A 1 69 ? -3.549 -2.145 14.167 1.00 87.06 69 ILE A C 1
ATOM 540 O O . ILE A 1 69 ? -4.148 -2.240 15.239 1.00 87.06 69 ILE A O 1
ATOM 544 N N . GLU A 1 70 ? -4.103 -1.582 13.091 1.00 87.00 70 GLU A N 1
ATOM 545 C CA . GLU A 1 70 ? -5.495 -1.130 13.044 1.00 87.00 70 GLU A CA 1
ATOM 546 C C . GLU A 1 70 ? -6.495 -2.284 13.190 1.00 87.00 70 GLU A C 1
ATOM 548 O O . GLU A 1 70 ? -6.170 -3.469 13.053 1.00 87.00 70 GLU A O 1
ATOM 553 N N . HIS A 1 71 ? -7.752 -1.933 13.466 1.00 89.62 71 HIS A N 1
ATOM 554 C CA . HIS A 1 71 ? -8.810 -2.920 13.583 1.00 89.62 71 HIS A CA 1
ATOM 555 C C . HIS A 1 71 ? -9.032 -3.623 12.237 1.00 89.62 71 HIS A C 1
ATOM 557 O O . HIS A 1 71 ? -9.193 -2.989 11.194 1.00 89.62 71 HIS A O 1
ATOM 563 N N . ALA A 1 72 ? -9.062 -4.957 12.256 1.00 87.06 72 ALA A N 1
ATOM 564 C CA . ALA A 1 72 ? -9.113 -5.754 11.032 1.00 87.06 72 ALA A CA 1
ATOM 565 C C . ALA A 1 72 ? -10.361 -5.477 10.175 1.00 87.06 72 ALA A C 1
ATOM 567 O O . ALA A 1 72 ? -10.301 -5.636 8.959 1.00 87.06 72 ALA A O 1
ATOM 568 N N . GLU A 1 73 ? -11.479 -5.076 10.787 1.00 88.69 73 GLU A N 1
ATOM 569 C CA . GLU A 1 73 ? -12.686 -4.702 10.040 1.00 88.69 73 GLU A CA 1
ATOM 570 C C . GLU A 1 73 ? -12.531 -3.362 9.316 1.00 88.69 73 GLU A C 1
ATOM 572 O O . GLU A 1 73 ? -12.932 -3.277 8.162 1.00 88.69 73 GLU A O 1
ATOM 577 N N . ASP A 1 74 ? -11.851 -2.374 9.902 1.00 86.94 74 ASP A N 1
ATOM 578 C CA . ASP A 1 74 ? -11.629 -1.073 9.255 1.00 86.94 74 ASP A CA 1
ATOM 579 C C . ASP A 1 74 ? -10.755 -1.241 8.004 1.00 86.94 74 ASP A C 1
ATOM 581 O O . ASP A 1 74 ? -11.018 -0.657 6.954 1.00 86.94 74 ASP A O 1
ATOM 585 N N . LEU A 1 75 ? -9.746 -2.117 8.086 1.00 86.25 75 LEU A N 1
ATOM 586 C CA . LEU A 1 75 ? -8.901 -2.471 6.944 1.00 86.25 75 LEU A CA 1
ATOM 587 C C . LEU A 1 75 ? -9.675 -3.230 5.860 1.00 86.25 75 LEU A C 1
ATOM 589 O O . LEU A 1 75 ? -9.411 -3.048 4.675 1.00 86.25 75 LEU A O 1
ATOM 593 N N . LYS A 1 76 ? -10.627 -4.090 6.240 1.00 86.38 76 LYS A N 1
ATOM 594 C CA . LYS A 1 76 ? -11.484 -4.791 5.272 1.00 86.38 76 LYS A CA 1
ATOM 595 C C . LYS A 1 76 ? -12.475 -3.849 4.606 1.00 86.38 76 LYS A C 1
ATOM 597 O O . LYS A 1 76 ? -12.719 -4.009 3.414 1.00 86.38 76 LYS A O 1
ATOM 602 N N . GLU A 1 77 ? -13.054 -2.913 5.353 1.00 89.50 77 GLU A N 1
ATOM 603 C CA . GLU A 1 77 ? -13.964 -1.907 4.806 1.00 89.50 77 GLU A CA 1
ATOM 604 C C . GLU A 1 77 ? -13.250 -0.988 3.815 1.00 89.50 77 GLU A C 1
ATOM 606 O O . GLU A 1 77 ? -13.820 -0.676 2.773 1.00 89.50 77 GLU A O 1
ATOM 611 N N . ASP A 1 78 ? -11.994 -0.627 4.087 1.00 86.62 78 ASP A N 1
ATOM 612 C CA . ASP A 1 78 ? -11.190 0.211 3.190 1.00 86.62 78 ASP A CA 1
ATOM 613 C C . ASP A 1 78 ? -10.755 -0.523 1.903 1.00 86.62 78 ASP A C 1
ATOM 615 O O . ASP A 1 78 ? -10.531 0.100 0.869 1.00 86.62 78 ASP A O 1
ATOM 619 N N . LEU A 1 79 ? -10.660 -1.859 1.942 1.00 84.25 79 LEU A N 1
ATOM 620 C CA . LEU A 1 79 ? -10.269 -2.711 0.807 1.00 84.25 79 LEU A CA 1
ATOM 621 C C . LEU A 1 79 ? -11.447 -3.228 -0.041 1.00 84.25 79 LEU A C 1
ATOM 623 O O . LEU A 1 79 ? -11.216 -3.988 -0.989 1.00 84.25 79 LEU A O 1
ATOM 627 N N . ARG A 1 80 ? -12.687 -2.890 0.320 1.00 79.06 80 ARG A N 1
ATOM 628 C CA . ARG A 1 80 ? -13.912 -3.433 -0.284 1.00 79.06 80 ARG A CA 1
ATOM 629 C C . ARG A 1 80 ? -14.304 -2.733 -1.584 1.00 79.06 80 ARG A C 1
ATOM 631 O O . ARG A 1 80 ? -14.755 -3.467 -2.495 1.00 79.06 80 ARG A O 1
#

Radius of gyration: 12.99 Å; Cα contacts (8 Å, |Δi|>4): 113; chains: 1; bounding box: 28×17×34 Å